Protein AF-R9KSM4-F1 (afdb_monomer)

Radius of gyration: 11.99 Å; Cα contacts (8 Å, |Δi|>4): 40; chains: 1; bounding box: 35×21×29 Å

Solvent-accessible surface area (backbone atoms only — not comparable to full-atom values): 3754 Å² total; per-residue (Å²): 112,40,81,49,100,91,44,76,40,55,54,66,60,52,44,32,57,51,25,41,74,65,74,30,97,30,44,66,58,37,45,73,74,71,46,79,88,78,75,52,94,71,75,71,73,77,82,62,77,77,74,76,66,70,77,85,124

Structure (mmCIF, N/CA/C/O backbone):
data_AF-R9KSM4-F1
#
_entry.id   AF-R9KSM4-F1
#
loop_
_atom_site.group_PDB
_atom_site.id
_atom_site.type_symbol
_atom_site.label_atom_id
_atom_site.label_alt_id
_atom_site.label_comp_id
_atom_site.label_asym_id
_atom_site.label_entity_id
_atom_site.label_seq_id
_atom_site.pdbx_PDB_ins_code
_atom_site.Cartn_x
_atom_site.Cartn_y
_atom_site.Cartn_z
_atom_site.occupancy
_atom_site.B_iso_or_equiv
_atom_site.auth_seq_id
_atom_site.auth_comp_id
_atom_site.auth_asym_id
_atom_site.auth_atom_id
_atom_site.pdbx_PDB_model_num
ATOM 1 N N . MET A 1 1 ? 10.459 4.117 -10.344 1.00 74.75 1 MET A N 1
ATOM 2 C CA . MET A 1 1 ? 9.470 3.821 -11.404 1.00 74.75 1 MET A CA 1
ATOM 3 C C . MET A 1 1 ? 9.318 2.314 -11.492 1.00 74.75 1 MET A C 1
ATOM 5 O O . MET A 1 1 ? 10.296 1.617 -11.242 1.00 74.75 1 MET A O 1
ATOM 9 N N .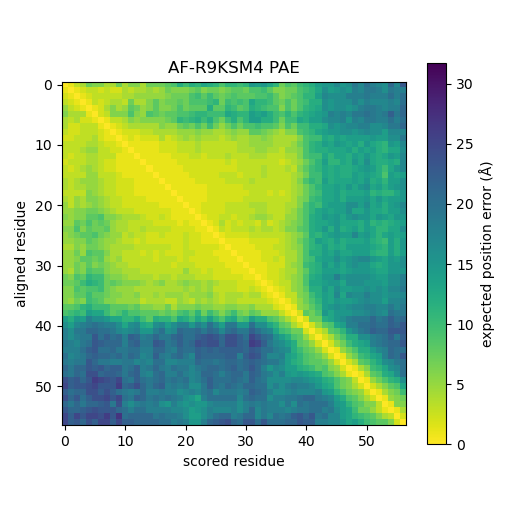 VAL A 1 2 ? 8.114 1.819 -11.768 1.00 76.94 2 VAL A N 1
ATOM 10 C CA . VAL A 1 2 ? 7.808 0.386 -11.857 1.00 76.94 2 VAL A CA 1
ATOM 11 C C . VAL A 1 2 ? 7.640 0.018 -13.318 1.00 76.94 2 VAL A C 1
ATOM 13 O O . VAL A 1 2 ? 6.817 0.600 -14.023 1.00 76.94 2 VAL A O 1
ATOM 16 N N . ARG A 1 3 ? 8.426 -0.955 -13.777 1.00 78.31 3 ARG A N 1
ATOM 17 C CA . ARG A 1 3 ? 8.342 -1.447 -15.148 1.00 78.31 3 ARG A CA 1
ATOM 18 C C . ARG A 1 3 ? 7.227 -2.485 -15.235 1.00 78.31 3 ARG A C 1
ATOM 20 O O . ARG A 1 3 ? 7.318 -3.555 -14.640 1.00 78.31 3 ARG A O 1
ATOM 27 N N . THR A 1 4 ? 6.169 -2.149 -15.957 1.00 74.50 4 THR A N 1
ATOM 28 C CA . THR A 1 4 ? 5.018 -3.021 -16.207 1.00 74.50 4 THR A CA 1
ATOM 29 C C . THR A 1 4 ? 4.981 -3.434 -17.677 1.00 74.50 4 THR A C 1
ATOM 31 O O . THR A 1 4 ? 5.705 -2.892 -18.514 1.00 74.50 4 THR A O 1
ATOM 34 N N . ASN A 1 5 ? 4.109 -4.379 -18.019 1.00 77.38 5 ASN A N 1
ATOM 35 C CA . ASN A 1 5 ? 3.832 -4.771 -19.405 1.00 77.38 5 ASN A CA 1
ATOM 36 C C . ASN A 1 5 ? 3.248 -3.632 -20.264 1.00 77.38 5 ASN A C 1
ATOM 38 O O . ASN A 1 5 ? 3.220 -3.754 -21.484 1.00 77.38 5 ASN A O 1
ATOM 42 N N . ILE A 1 6 ? 2.786 -2.548 -19.636 1.00 76.50 6 ILE A N 1
ATOM 43 C CA . ILE A 1 6 ? 2.161 -1.384 -20.280 1.00 76.50 6 ILE A CA 1
ATOM 44 C C . ILE A 1 6 ? 3.145 -0.205 -20.397 1.00 76.50 6 ILE A C 1
ATOM 46 O O . ILE A 1 6 ? 2.816 0.826 -20.976 1.00 76.50 6 ILE A O 1
ATOM 50 N N . GLY A 1 7 ? 4.362 -0.353 -19.861 1.00 82.88 7 GLY A N 1
ATOM 51 C CA . GLY A 1 7 ? 5.374 0.698 -19.792 1.00 82.88 7 GLY A CA 1
ATOM 52 C C . GLY A 1 7 ? 5.862 0.950 -18.368 1.00 82.88 7 GLY A C 1
ATOM 53 O O . GLY A 1 7 ? 5.571 0.201 -17.431 1.00 82.88 7 GLY A O 1
ATOM 54 N N . GLU A 1 8 ? 6.649 2.004 -18.208 1.00 84.31 8 GLU A N 1
ATOM 55 C CA . GLU A 1 8 ? 7.115 2.458 -16.902 1.00 84.31 8 GLU A CA 1
ATOM 56 C C . GLU A 1 8 ? 6.080 3.400 -16.301 1.00 84.31 8 GLU A C 1
ATOM 58 O O . GLU A 1 8 ? 5.754 4.427 -16.890 1.00 84.31 8 GLU A O 1
ATOM 63 N N . ILE A 1 9 ? 5.570 3.045 -15.127 1.00 84.88 9 ILE A N 1
ATOM 64 C CA . ILE A 1 9 ? 4.649 3.894 -14.376 1.00 84.88 9 ILE A CA 1
ATOM 65 C C . ILE A 1 9 ? 5.308 4.392 -13.085 1.00 84.88 9 ILE A C 1
ATOM 67 O O . ILE A 1 9 ? 6.254 3.767 -12.574 1.00 84.88 9 ILE A O 1
ATOM 71 N N . PRO A 1 10 ? 4.852 5.528 -12.537 1.00 86.50 10 PRO A N 1
ATOM 72 C CA . PRO A 1 10 ? 5.265 5.976 -11.216 1.00 86.50 10 PRO A CA 1
ATOM 73 C C . PRO A 1 10 ? 4.989 4.903 -10.157 1.00 86.50 10 PRO A C 1
ATOM 75 O O . PRO A 1 10 ? 4.067 4.098 -10.272 1.00 86.50 10 PRO A O 1
ATOM 78 N N . VAL A 1 11 ? 5.820 4.882 -9.115 1.00 84.31 11 VAL A N 1
ATOM 79 C CA . VAL A 1 11 ? 5.635 3.960 -7.982 1.00 84.31 11 VAL A CA 1
ATOM 80 C C . VAL A 1 11 ? 4.309 4.237 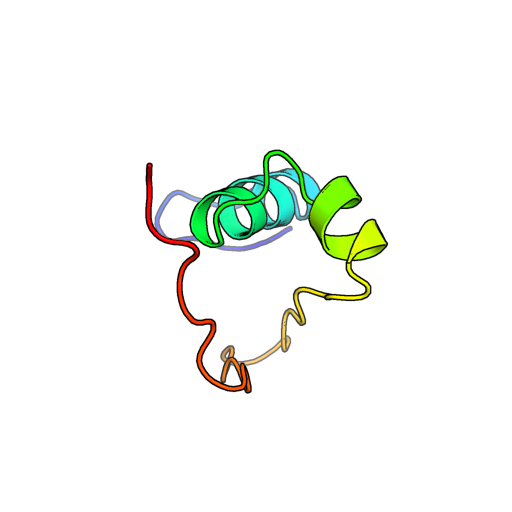-7.277 1.00 84.31 11 VAL A C 1
ATOM 82 O O . VAL A 1 11 ? 3.626 3.290 -6.909 1.00 84.31 11 VAL A O 1
ATOM 85 N N . GLU A 1 12 ? 3.935 5.511 -7.150 1.00 84.06 12 GLU A N 1
ATOM 86 C CA . GLU A 1 12 ? 2.659 5.937 -6.569 1.00 84.06 12 GLU A CA 1
ATOM 87 C C . GLU A 1 12 ? 1.461 5.343 -7.318 1.00 84.06 12 GLU A C 1
ATOM 89 O O . GLU A 1 12 ? 0.699 4.595 -6.711 1.00 84.06 12 GLU A O 1
ATOM 94 N N . ASP A 1 13 ? 1.364 5.546 -8.639 1.00 85.81 13 ASP A N 1
ATOM 95 C CA . ASP A 1 13 ? 0.304 4.949 -9.466 1.00 85.81 13 ASP A CA 1
ATOM 96 C C . ASP A 1 13 ? 0.252 3.421 -9.343 1.00 85.81 13 ASP A C 1
ATOM 98 O O . ASP A 1 13 ? -0.822 2.830 -9.221 1.00 85.81 13 ASP A O 1
ATOM 102 N N . TYR A 1 14 ? 1.411 2.752 -9.342 1.00 85.94 14 TYR A N 1
ATOM 103 C CA . TYR A 1 14 ? 1.456 1.298 -9.174 1.00 85.94 14 TYR A CA 1
ATOM 104 C C . TYR A 1 14 ? 0.880 0.856 -7.823 1.00 85.94 14 TYR A C 1
ATOM 106 O O . TYR A 1 14 ? 0.152 -0.138 -7.757 1.00 85.94 14 TYR A O 1
ATOM 114 N N . LEU A 1 15 ? 1.212 1.567 -6.744 1.00 84.88 15 LEU A N 1
ATOM 115 C CA . LEU A 1 15 ? 0.723 1.268 -5.400 1.00 84.88 15 LEU A CA 1
ATOM 116 C C . LEU A 1 15 ? -0.783 1.510 -5.284 1.00 84.88 15 LEU A C 1
ATOM 118 O O . LEU A 1 15 ? -1.463 0.688 -4.672 1.00 84.88 15 LEU A O 1
ATOM 122 N N . GLU A 1 16 ? -1.313 2.565 -5.905 1.00 88.00 16 GLU A N 1
ATOM 123 C CA . GLU A 1 16 ? -2.753 2.845 -5.936 1.00 88.00 16 GLU A CA 1
ATOM 124 C C . GLU A 1 16 ? -3.527 1.749 -6.673 1.00 88.00 16 GLU A C 1
ATOM 126 O O . GLU A 1 16 ? -4.421 1.127 -6.099 1.00 88.00 16 GLU A O 1
ATOM 131 N N . VAL A 1 17 ? -3.123 1.420 -7.905 1.00 86.44 17 VAL A N 1
ATOM 132 C CA . VAL A 1 17 ? -3.763 0.363 -8.711 1.00 86.44 17 VAL A CA 1
ATOM 133 C C . VAL A 1 17 ? -3.711 -0.988 -7.993 1.00 86.44 17 VAL A C 1
ATOM 135 O O . VAL A 1 17 ? -4.656 -1.786 -8.037 1.00 86.44 17 VAL A O 1
ATOM 138 N N . LYS A 1 18 ? -2.606 -1.264 -7.300 1.00 84.19 18 LYS A N 1
ATOM 139 C CA . LYS A 1 18 ? -2.434 -2.511 -6.562 1.00 84.19 18 LYS A CA 1
ATOM 140 C C . LYS A 1 18 ? -3.237 -2.533 -5.261 1.00 84.19 18 LYS A C 1
ATOM 142 O O . LYS A 1 18 ? -3.794 -3.579 -4.945 1.00 84.19 18 LYS A O 1
ATOM 147 N N . ALA A 1 19 ? -3.373 -1.411 -4.556 1.00 86.81 19 ALA A N 1
ATOM 148 C CA . ALA A 1 19 ? -4.278 -1.278 -3.413 1.00 86.81 19 ALA A CA 1
ATOM 149 C C . ALA A 1 19 ? -5.746 -1.488 -3.828 1.00 86.81 19 ALA A C 1
ATOM 151 O O . ALA A 1 19 ? -6.446 -2.283 -3.199 1.00 86.81 19 ALA A O 1
ATOM 152 N N . MET A 1 20 ? -6.167 -0.906 -4.956 1.00 86.88 20 MET A N 1
ATOM 153 C CA . MET A 1 20 ? -7.495 -1.130 -5.548 1.00 86.88 20 MET A CA 1
ATOM 154 C C . MET A 1 20 ? -7.737 -2.596 -5.907 1.00 86.88 20 MET A C 1
ATOM 156 O O . MET A 1 20 ? -8.813 -3.133 -5.654 1.00 86.88 20 MET A O 1
ATOM 160 N N . SER A 1 21 ? -6.714 -3.291 -6.411 1.00 84.00 21 SER A N 1
ATOM 161 C CA . SER A 1 21 ? -6.791 -4.734 -6.684 1.00 84.00 21 SER A CA 1
ATOM 162 C C . SER A 1 21 ? -7.003 -5.578 -5.417 1.00 84.00 21 SER A C 1
ATOM 164 O O . SER A 1 21 ? -7.533 -6.685 -5.497 1.00 84.00 21 SER A O 1
ATOM 166 N N . TYR A 1 22 ? -6.616 -5.066 -4.245 1.00 82.31 22 TYR A N 1
ATOM 167 C CA . TYR A 1 22 ? -6.885 -5.681 -2.942 1.00 82.31 22 TYR A CA 1
ATOM 168 C C . TYR A 1 22 ? -8.222 -5.244 -2.316 1.00 82.31 22 TYR A C 1
ATOM 170 O O . TYR A 1 22 ? -8.585 -5.759 -1.258 1.00 82.31 22 TYR A O 1
ATOM 178 N N . GLY A 1 23 ? -8.973 -4.352 -2.969 1.00 85.12 23 GLY A N 1
ATOM 179 C CA . GLY A 1 23 ? -10.259 -3.843 -2.488 1.00 85.12 23 GLY A CA 1
ATOM 180 C C . GLY A 1 23 ? -10.155 -2.657 -1.529 1.00 85.12 23 GLY A C 1
ATOM 181 O O . GLY A 1 23 ? -11.066 -2.468 -0.728 1.00 85.12 23 GLY A O 1
ATOM 182 N N . TYR A 1 24 ? -9.055 -1.905 -1.588 1.00 87.75 24 TYR A N 1
ATOM 183 C CA . TYR A 1 24 ? -8.888 -0.626 -0.894 1.00 87.75 24 TYR A CA 1
ATOM 184 C C . TYR A 1 24 ? -9.140 0.532 -1.859 1.00 87.75 24 TYR A C 1
ATOM 186 O O . TYR A 1 24 ? -8.747 0.449 -3.021 1.00 87.75 24 TYR A O 1
ATOM 194 N N . ASP A 1 25 ? -9.723 1.631 -1.387 1.00 86.50 25 ASP A N 1
ATOM 195 C CA . ASP A 1 25 ? -9.956 2.812 -2.235 1.00 86.50 25 ASP A CA 1
ATOM 196 C C . ASP A 1 25 ? -8.653 3.560 -2.572 1.00 86.50 25 ASP A C 1
ATOM 198 O O . ASP A 1 25 ? -8.558 4.235 -3.596 1.00 86.50 25 ASP A O 1
ATOM 202 N N . SER A 1 26 ? -7.623 3.430 -1.730 1.00 87.06 26 SER A N 1
ATOM 203 C CA . SER A 1 26 ? -6.307 4.036 -1.956 1.00 87.06 26 SER A CA 1
ATOM 204 C C . SER A 1 26 ? -5.190 3.284 -1.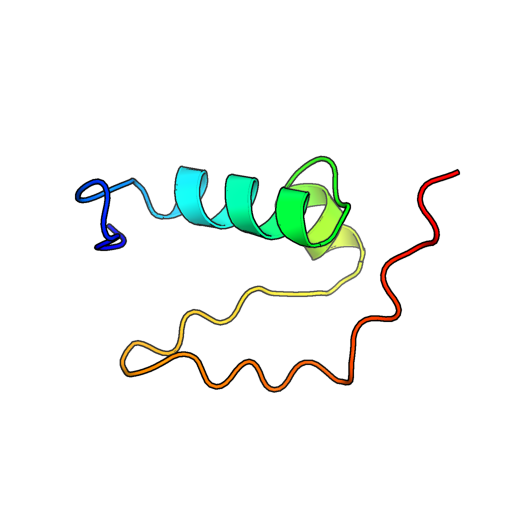231 1.00 87.06 26 SER A C 1
ATOM 206 O O . SER A 1 26 ? -5.427 2.548 -0.270 1.00 87.06 26 SER A O 1
ATOM 208 N N . TYR A 1 27 ? -3.935 3.523 -1.631 1.00 83.69 27 TYR A N 1
ATOM 209 C CA . TYR A 1 27 ? -2.775 2.997 -0.897 1.00 83.69 27 TYR A CA 1
ATOM 210 C C . TYR A 1 27 ? -2.709 3.522 0.547 1.00 83.69 27 TYR A C 1
ATOM 212 O O . TYR A 1 27 ? -2.222 2.840 1.447 1.00 83.69 27 TYR A O 1
ATOM 220 N N . LY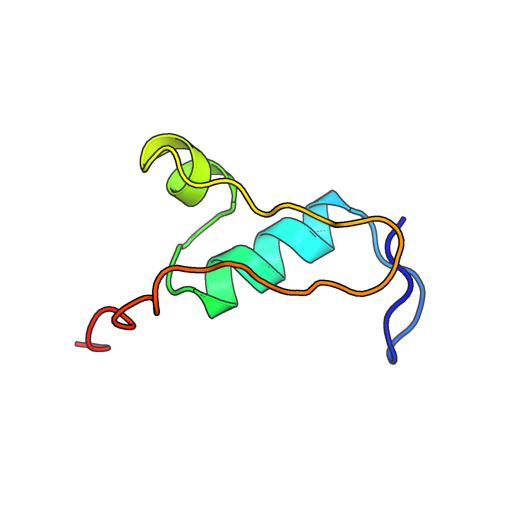S A 1 28 ? -3.243 4.722 0.789 1.00 86.12 28 LYS A N 1
ATOM 221 C CA . LYS A 1 28 ? -3.298 5.327 2.121 1.00 86.12 28 LYS A CA 1
ATOM 222 C C . LYS A 1 28 ? -4.210 4.547 3.071 1.00 86.12 28 LYS A C 1
ATOM 224 O O . LYS A 1 28 ? -3.820 4.312 4.208 1.00 86.12 28 LYS A O 1
ATOM 229 N N . GLU A 1 29 ? -5.360 4.086 2.587 1.00 86.12 29 GLU A N 1
ATOM 230 C CA . GLU A 1 29 ? -6.280 3.252 3.371 1.00 86.12 29 GLU A CA 1
ATOM 231 C C . GLU A 1 29 ? -5.645 1.898 3.728 1.00 86.12 29 GLU A C 1
ATOM 233 O O . GLU A 1 29 ? -5.756 1.412 4.851 1.00 86.12 29 GLU A O 1
ATOM 238 N N . LEU A 1 30 ? -4.878 1.330 2.795 1.00 84.50 30 LEU A N 1
ATOM 239 C CA . LEU A 1 30 ? -4.110 0.107 3.021 1.00 84.50 30 LEU A CA 1
ATOM 240 C C . LEU A 1 30 ? -3.051 0.294 4.132 1.00 84.50 30 LEU A C 1
ATOM 242 O O . LEU A 1 30 ? -2.875 -0.594 4.969 1.00 84.50 30 LEU A O 1
ATOM 246 N N . LEU A 1 31 ? -2.395 1.462 4.193 1.00 82.88 31 LEU A N 1
ATOM 247 C CA . LEU A 1 31 ? -1.468 1.822 5.276 1.00 82.88 31 LEU A CA 1
ATOM 248 C C . LEU A 1 31 ? -2.172 2.021 6.627 1.00 82.88 31 LEU A C 1
ATOM 250 O O . LEU A 1 31 ? -1.593 1.684 7.663 1.00 82.88 31 LEU A O 1
ATOM 254 N N . GLU A 1 32 ? -3.399 2.551 6.643 1.00 87.19 32 GLU A N 1
ATOM 255 C CA . GLU A 1 32 ? -4.211 2.675 7.866 1.00 87.19 32 GLU A CA 1
AT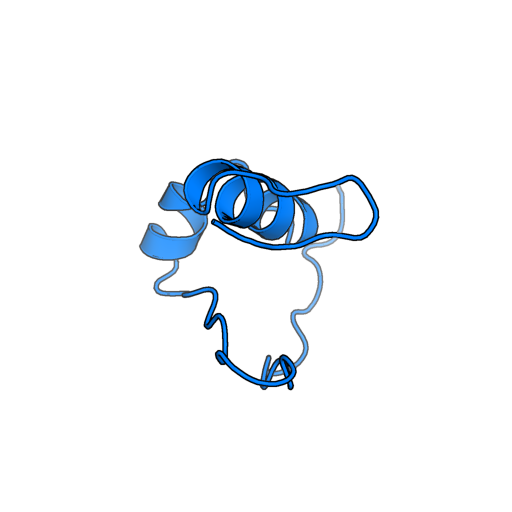OM 256 C C . GLU A 1 32 ? -4.555 1.302 8.458 1.00 87.19 32 GLU A C 1
ATOM 258 O O . GLU A 1 32 ? -4.492 1.115 9.676 1.00 87.19 32 GLU A O 1
ATOM 263 N N . ASP A 1 33 ? -4.785 0.306 7.600 1.00 84.25 33 ASP A N 1
ATOM 264 C CA . ASP A 1 33 ? -4.924 -1.108 7.973 1.00 84.25 33 ASP A CA 1
ATOM 265 C C . ASP A 1 33 ? -3.582 -1.773 8.371 1.00 84.25 33 ASP A C 1
ATOM 267 O O . ASP A 1 33 ? -3.525 -2.975 8.641 1.00 84.25 33 ASP A O 1
ATOM 271 N N . LYS A 1 34 ? -2.484 -1.002 8.447 1.00 82.31 34 LYS A N 1
ATOM 272 C CA . LYS A 1 34 ? -1.105 -1.457 8.719 1.00 82.31 34 LYS A CA 1
ATOM 273 C C . LYS A 1 34 ? -0.602 -2.517 7.739 1.00 82.31 34 LYS A C 1
ATOM 275 O O . LYS A 1 34 ? 0.297 -3.296 8.067 1.00 82.31 34 LYS A O 1
ATOM 280 N N . LEU A 1 35 ? -1.167 -2.549 6.540 1.00 79.12 35 LEU A N 1
ATOM 281 C CA . LEU A 1 35 ? -0.670 -3.357 5.441 1.00 79.12 35 LEU A CA 1
ATOM 282 C C . LEU A 1 35 ? 0.320 -2.517 4.634 1.00 79.12 35 LEU A C 1
ATOM 284 O O . LEU A 1 35 ? 0.246 -1.292 4.594 1.00 79.12 35 LEU A O 1
ATOM 288 N N . ILE A 1 36 ? 1.281 -3.180 4.001 1.00 79.19 36 ILE A N 1
ATOM 289 C CA . ILE A 1 36 ? 2.246 -2.544 3.105 1.00 79.19 36 ILE A CA 1
ATOM 290 C C . ILE A 1 36 ? 2.413 -3.413 1.867 1.00 79.19 36 ILE A C 1
ATOM 292 O O . ILE A 1 36 ? 2.410 -4.643 1.943 1.00 79.19 36 ILE A O 1
ATOM 296 N N . ILE A 1 37 ? 2.547 -2.767 0.712 1.00 80.50 37 ILE A N 1
ATOM 297 C CA . ILE A 1 37 ? 2.847 -3.455 -0.541 1.00 80.50 37 ILE A CA 1
ATOM 298 C C . ILE A 1 37 ? 4.369 -3.487 -0.670 1.00 80.50 37 ILE A C 1
ATOM 300 O O . ILE A 1 37 ? 4.983 -2.530 -1.136 1.00 80.50 37 ILE A O 1
ATOM 304 N N . GLU A 1 38 ? 4.987 -4.590 -0.249 1.00 72.81 38 GLU A N 1
ATOM 305 C CA . GLU A 1 38 ? 6.410 -4.815 -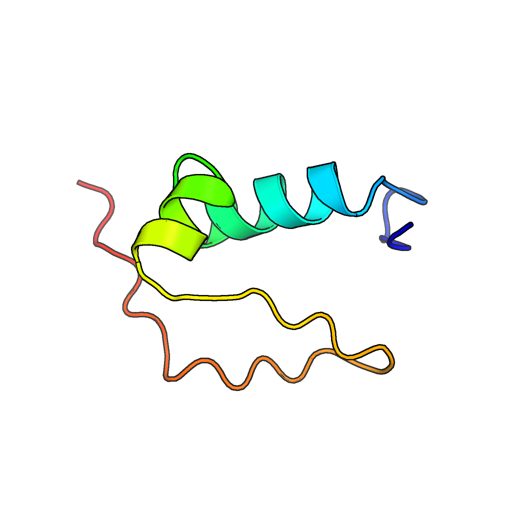0.506 1.00 72.81 38 GLU A CA 1
ATOM 306 C C . GLU A 1 38 ? 6.634 -5.058 -2.004 1.00 72.81 38 GLU A C 1
ATOM 308 O O . GLU A 1 38 ? 6.175 -6.047 -2.584 1.00 72.81 38 GLU A O 1
ATOM 313 N N . MET A 1 39 ? 7.344 -4.128 -2.643 1.00 64.75 39 MET A N 1
ATOM 314 C CA . MET A 1 39 ? 7.965 -4.366 -3.940 1.00 64.75 39 MET A CA 1
ATOM 315 C C . MET A 1 39 ? 9.354 -4.948 -3.699 1.00 64.75 39 MET A C 1
ATOM 317 O O . MET A 1 39 ? 10.326 -4.212 -3.55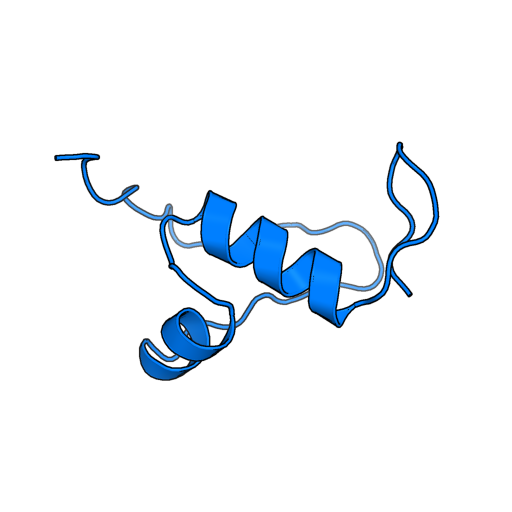8 1.00 64.75 39 MET A O 1
ATOM 321 N N . GLU A 1 40 ? 9.440 -6.277 -3.627 1.00 54.84 40 GLU A N 1
ATOM 322 C CA . GLU A 1 40 ? 10.729 -6.964 -3.717 1.00 54.84 40 GLU A CA 1
ATOM 323 C C . GLU A 1 40 ? 11.346 -6.616 -5.079 1.00 54.84 40 GLU A C 1
ATOM 325 O O . GLU A 1 40 ? 10.731 -6.856 -6.123 1.00 54.84 40 GLU A O 1
ATOM 330 N N . ALA A 1 41 ? 12.533 -6.001 -5.059 1.00 48.91 41 ALA A N 1
ATOM 331 C CA . ALA A 1 41 ? 13.232 -5.508 -6.248 1.00 48.91 41 ALA A CA 1
ATOM 332 C C . ALA A 1 41 ? 13.566 -6.614 -7.269 1.00 48.91 41 ALA A C 1
ATOM 334 O O . ALA A 1 41 ? 13.856 -6.311 -8.422 1.00 48.91 41 ALA A O 1
ATOM 335 N N . ASP A 1 42 ? 13.414 -7.882 -6.891 1.00 49.44 42 ASP A N 1
ATOM 336 C CA . ASP A 1 42 ? 13.572 -9.032 -7.764 1.00 49.44 42 ASP A CA 1
ATOM 337 C C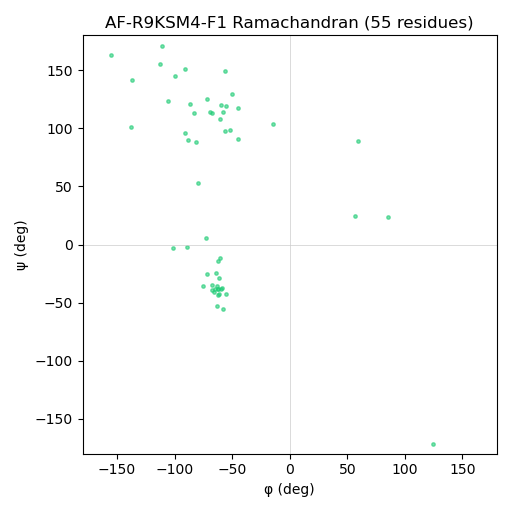 . ASP A 1 42 ? 12.457 -10.048 -7.473 1.00 49.44 42 ASP A C 1
ATOM 339 O O . ASP A 1 42 ? 12.517 -10.819 -6.524 1.00 49.44 42 ASP A O 1
ATOM 343 N N . TYR A 1 43 ? 11.431 -10.051 -8.329 1.00 49.81 43 TYR A N 1
ATOM 344 C CA . TYR A 1 43 ? 10.338 -11.032 -8.377 1.00 49.81 43 TYR A CA 1
ATOM 345 C C . TYR A 1 43 ? 9.509 -11.145 -7.093 1.00 49.81 43 TYR A C 1
ATOM 347 O O . TYR A 1 43 ? 9.719 -12.019 -6.258 1.00 49.81 43 TYR A O 1
ATOM 355 N N . ALA A 1 44 ? 8.466 -10.313 -7.029 1.00 45.19 44 ALA A N 1
ATOM 356 C CA . ALA A 1 44 ? 7.399 -10.344 -6.037 1.00 45.19 44 ALA A CA 1
ATOM 357 C C . ALA A 1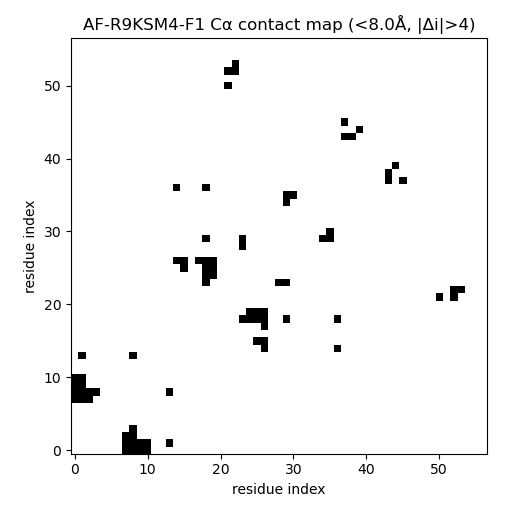 44 ? 6.859 -11.763 -5.767 1.00 45.19 44 ALA A C 1
ATOM 359 O O . ALA A 1 44 ? 5.878 -12.213 -6.365 1.00 45.19 44 ALA A O 1
ATOM 360 N N . LYS A 1 45 ? 7.442 -12.445 -4.782 1.00 44.03 45 LYS A N 1
ATOM 361 C CA . LYS A 1 45 ? 6.737 -13.457 -4.013 1.00 44.03 45 LYS A CA 1
ATOM 362 C C . LYS A 1 45 ? 5.954 -12.688 -2.970 1.00 44.03 45 LYS A C 1
ATOM 364 O O . LYS A 1 45 ? 6.427 -12.454 -1.868 1.00 44.03 45 LYS A O 1
ATOM 369 N N . ILE A 1 46 ? 4.742 -12.280 -3.337 1.00 48.72 46 ILE A N 1
ATOM 370 C CA . ILE A 1 46 ? 3.739 -11.842 -2.367 1.00 48.72 46 ILE A CA 1
ATOM 371 C C . ILE A 1 46 ? 3.605 -12.938 -1.310 1.00 48.72 46 ILE A C 1
ATOM 373 O O . ILE A 1 46 ? 2.907 -13.931 -1.498 1.00 48.72 46 ILE A O 1
ATOM 377 N N . LYS A 1 47 ? 4.283 -12.753 -0.178 1.00 44.97 47 LYS A N 1
ATOM 378 C CA . LYS A 1 47 ? 4.029 -13.491 1.051 1.00 44.97 47 LYS A CA 1
ATOM 379 C C . LYS A 1 47 ? 2.807 -12.861 1.714 1.00 44.97 47 LYS A C 1
ATOM 381 O O . LYS A 1 47 ? 2.840 -12.452 2.867 1.00 44.97 47 LYS A O 1
ATOM 386 N N . THR A 1 48 ? 1.717 -12.729 0.962 1.00 50.69 48 THR A N 1
ATOM 387 C CA . THR A 1 48 ? 0.433 -12.404 1.562 1.00 50.69 48 THR A CA 1
ATOM 388 C C . THR A 1 48 ? -0.023 -13.656 2.314 1.00 50.69 48 THR A C 1
ATOM 390 O O . THR A 1 48 ? -0.096 -14.738 1.719 1.00 50.69 48 THR A O 1
ATOM 393 N N . PRO A 1 49 ? -0.334 -13.588 3.620 1.00 46.44 49 PRO A N 1
ATOM 394 C CA . PRO A 1 49 ? -1.253 -14.565 4.175 1.00 46.44 49 PRO A CA 1
ATOM 395 C C . PRO A 1 49 ? -2.548 -14.349 3.395 1.00 46.44 49 PRO A C 1
ATOM 397 O O . PRO A 1 49 ? -3.125 -13.275 3.523 1.00 46.44 49 PRO A O 1
ATOM 400 N N . SER A 1 50 ? -2.888 -15.292 2.501 1.00 51.09 50 SER A N 1
ATOM 401 C CA . SER A 1 50 ? -4.049 -15.261 1.590 1.00 51.09 50 SER A CA 1
ATOM 402 C C . SER A 1 50 ? -5.062 -14.194 2.001 1.00 51.09 50 SER A C 1
ATOM 404 O O . SER A 1 50 ? -5.764 -14.399 3.000 1.00 51.09 50 SER A O 1
ATOM 406 N N . PRO A 1 51 ? -5.126 -13.047 1.300 1.00 50.47 51 PRO A N 1
ATOM 407 C CA . PRO A 1 51 ? -6.118 -12.060 1.635 1.00 50.47 51 PRO A CA 1
ATOM 408 C C . PRO A 1 51 ? -7.434 -12.725 1.268 1.00 50.47 51 PRO A C 1
ATOM 410 O O . PRO A 1 51 ? -7.688 -13.034 0.103 1.00 50.47 51 PRO A O 1
ATOM 413 N N . ARG A 1 52 ? -8.256 -13.018 2.278 1.00 50.72 52 ARG A N 1
ATOM 414 C CA . ARG A 1 52 ? -9.686 -13.180 2.046 1.00 50.72 52 ARG A CA 1
ATOM 415 C C . ARG A 1 52 ? -10.098 -11.870 1.392 1.00 50.72 52 ARG A C 1
ATOM 417 O O . ARG A 1 52 ? -10.229 -10.874 2.099 1.00 50.72 52 ARG A O 1
ATOM 424 N N . LEU A 1 53 ? -10.187 -11.858 0.059 1.00 53.41 53 LEU A N 1
ATOM 425 C CA . LEU A 1 53 ? -10.799 -10.768 -0.686 1.00 53.41 53 LEU A CA 1
ATOM 426 C C . LEU A 1 53 ? -12.091 -10.459 0.061 1.00 53.41 53 LEU A C 1
ATOM 428 O O . LEU A 1 53 ? -12.918 -11.362 0.240 1.00 53.41 53 LEU A O 1
ATOM 432 N N . LYS A 1 54 ? -12.205 -9.236 0.600 1.00 51.47 54 LYS A N 1
ATOM 433 C CA . LYS A 1 54 ? -13.455 -8.807 1.226 1.00 51.47 54 LYS A CA 1
ATOM 434 C C . LYS A 1 54 ? -14.551 -9.112 0.198 1.00 51.47 54 LYS A C 1
ATOM 436 O O . LYS A 1 54 ? -14.355 -8.782 -0.975 1.00 51.47 54 LYS A O 1
ATOM 441 N N . PRO A 1 55 ? -15.636 -9.805 0.584 1.00 45.81 55 PRO A N 1
ATOM 442 C CA . PRO A 1 55 ? -16.699 -10.102 -0.358 1.00 45.81 55 PRO A CA 1
ATOM 443 C C . PRO A 1 55 ? -17.163 -8.771 -0.945 1.00 45.81 55 PRO A C 1
ATOM 445 O O . PRO A 1 55 ? -17.551 -7.873 -0.195 1.00 45.81 55 PRO A O 1
ATOM 448 N N . GLN A 1 56 ? -17.037 -8.626 -2.267 1.00 56.59 56 GLN A N 1
ATOM 449 C CA . GLN A 1 56 ? -17.667 -7.527 -2.989 1.00 56.59 56 GLN A CA 1
ATOM 450 C C . GLN A 1 56 ? -19.162 -7.646 -2.704 1.00 56.59 56 GLN A C 1
ATOM 452 O O . GLN A 1 56 ? -19.771 -8.683 -2.971 1.00 56.59 56 GLN A O 1
ATOM 457 N N . LYS A 1 57 ? -19.663 -6.638 -1.992 1.00 45.88 57 LYS A N 1
ATOM 458 C CA . LYS A 1 57 ? -21.023 -6.568 -1.471 1.00 45.88 57 LYS A CA 1
ATOM 459 C C . LYS A 1 57 ? -22.024 -6.354 -2.598 1.00 45.88 57 LYS A C 1
ATOM 461 O O . LYS A 1 57 ? -21.661 -5.642 -3.559 1.00 45.88 57 LYS A O 1
#

Secondary structure (DSSP, 8-state):
-EEETTEEE-HHHHHHHHHHHTT-SSHHHHHHTT------SS---------------

Foldseek 3Di:
DDQDPVGDDDPQVVLQVVCVVLVHNGNVVCVVVVHDDDDPVPDDPPPPPPRPRDPPD

pLDDT: mean 72.09, std 16.08, range [44.03, 88.0]

Sequence (57 aa):
MVRTNIGEIPVEDYLEVKAMSYGYDSYKELLEDKLIIEMEADYAKIKTPSPRLKPQK

Mean predicted aligned error: 10.14 Å